Protein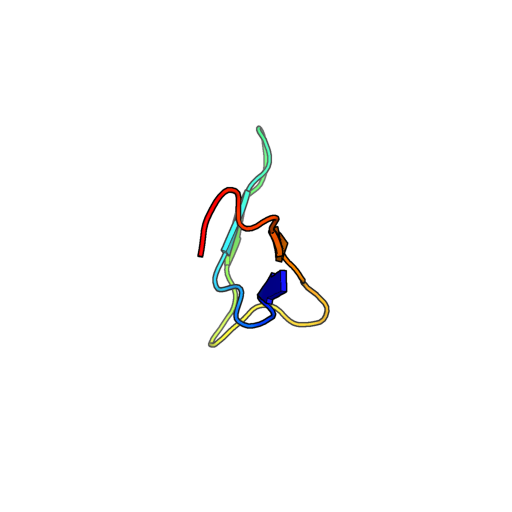 AF-A0A5K0W9S2-F1 (afdb_monomer_lite)

Sequence (34 aa):
MILSKVLMIGSKTQTIIGRPILPDTEVHAVVEEH

Radius of gyration: 11.69 Å; chains: 1; bounding box: 25×22×26 Å

InterPro domains:
  IPR036164 Large ribosomal subunit protein bL21-like superfamily [SSF141091] (2-34)

Organism: NCBI:txid210225

Foldseek 3Di:
DKDQFAQWDDDPVDIDGDVNGDPPDIDDDDDPDD

pLDDT: mean 95.94, std 4.16, range [75.12, 98.5]

Secondary structure (DSSP, 8-state):
-EE----EEE-SS-EEE-SSS-TT--EE---S--

Structure (mmCIF, N/CA/C/O backbone):
data_AF-A0A5K0W9S2-F1
#
_entry.id   AF-A0A5K0W9S2-F1
#
loop_
_atom_site.group_PDB
_atom_site.id
_atom_site.type_symbol
_atom_site.label_atom_id
_atom_site.label_alt_id
_atom_site.label_comp_id
_atom_site.label_asym_id
_atom_site.label_entity_id
_atom_site.label_seq_id
_atom_site.pdbx_PDB_ins_code
_atom_site.Cartn_x
_atom_site.Cartn_y
_atom_site.Cartn_z
_atom_site.occupancy
_atom_site.B_iso_or_equiv
_atom_site.auth_seq_id
_atom_site.auth_comp_id
_atom_site.auth_asym_id
_atom_site.auth_atom_id
_atom_site.pdbx_PDB_model_num
ATOM 1 N N . MET A 1 1 ? 8.563 -1.612 -13.522 1.00 92.56 1 MET A N 1
ATOM 2 C CA . MET A 1 1 ? 8.447 -2.978 -12.974 1.00 92.56 1 MET A CA 1
ATOM 3 C C . MET A 1 1 ? 7.301 -3.034 -11.971 1.00 92.56 1 MET A C 1
ATOM 5 O O . MET A 1 1 ? 7.105 -2.064 -11.253 1.00 92.56 1 MET A O 1
ATOM 9 N N . ILE A 1 2 ? 6.555 -4.142 -11.926 1.00 96.62 2 ILE A N 1
ATOM 10 C CA . ILE A 1 2 ? 5.506 -4.388 -10.922 1.00 96.62 2 ILE A CA 1
ATOM 11 C C . ILE A 1 2 ? 6.045 -5.375 -9.878 1.00 96.62 2 ILE A C 1
ATOM 13 O O . ILE A 1 2 ? 6.575 -6.423 -10.249 1.00 96.62 2 ILE A O 1
ATOM 17 N N . LEU A 1 3 ? 5.912 -5.050 -8.588 1.00 97.25 3 LEU A N 1
ATOM 18 C CA . LEU A 1 3 ? 6.225 -5.950 -7.473 1.00 97.25 3 LEU A CA 1
ATOM 19 C C . LEU A 1 3 ? 4.919 -6.371 -6.784 1.00 97.25 3 LEU A C 1
ATOM 21 O O . LEU A 1 3 ? 4.273 -5.558 -6.126 1.00 97.25 3 LEU A O 1
ATOM 25 N N . SER A 1 4 ? 4.531 -7.639 -6.928 1.00 96.31 4 SER A N 1
ATOM 26 C CA . SER A 1 4 ? 3.239 -8.167 -6.447 1.00 96.31 4 SER A CA 1
ATOM 27 C C . SER A 1 4 ? 3.301 -8.868 -5.083 1.00 96.31 4 SER A C 1
ATOM 29 O O . SER A 1 4 ? 2.275 -9.170 -4.482 1.00 96.31 4 SER A O 1
ATOM 31 N N . LYS A 1 5 ? 4.498 -9.141 -4.549 1.00 96.75 5 LYS A N 1
ATOM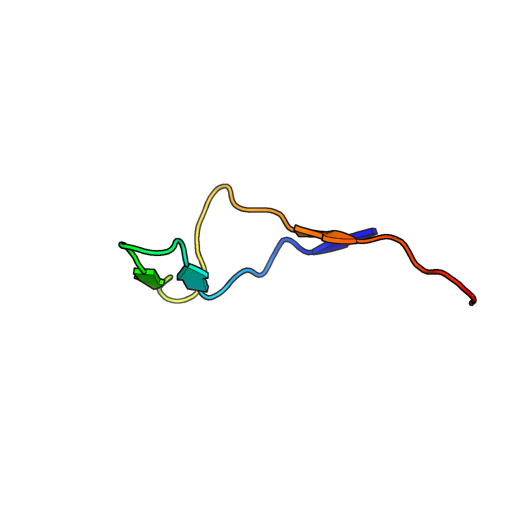 32 C CA . LYS A 1 5 ? 4.670 -9.785 -3.234 1.0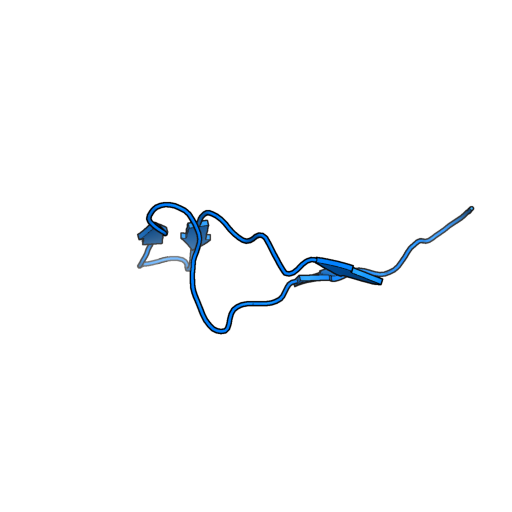0 96.75 5 LYS A CA 1
ATOM 33 C C . LYS A 1 5 ? 4.713 -8.746 -2.115 1.00 96.75 5 LYS A C 1
ATOM 35 O O . LYS A 1 5 ? 5.763 -8.503 -1.524 1.00 96.75 5 LYS A O 1
ATOM 40 N N . VAL A 1 6 ? 3.572 -8.121 -1.841 1.00 97.62 6 VAL A N 1
ATOM 41 C CA . VAL A 1 6 ? 3.451 -7.083 -0.808 1.00 97.62 6 VAL A CA 1
ATOM 42 C C . VAL A 1 6 ? 3.094 -7.711 0.538 1.00 97.62 6 VAL A C 1
ATOM 44 O O . VAL A 1 6 ? 2.138 -8.472 0.642 1.00 97.62 6 VAL A O 1
ATOM 47 N N . LEU A 1 7 ? 3.864 -7.403 1.584 1.00 98.25 7 LEU A N 1
ATOM 48 C CA . LEU A 1 7 ? 3.662 -7.969 2.929 1.00 98.25 7 LEU A CA 1
ATOM 49 C C . LEU A 1 7 ? 2.810 -7.071 3.829 1.00 98.25 7 LEU A C 1
ATOM 51 O O . LEU A 1 7 ? 2.090 -7.554 4.697 1.00 98.25 7 LEU A O 1
ATOM 55 N N . MET A 1 8 ? 2.916 -5.759 3.647 1.00 98.06 8 MET A N 1
ATOM 56 C CA . MET A 1 8 ? 2.287 -4.765 4.506 1.00 98.06 8 MET A CA 1
ATOM 57 C C . MET A 1 8 ? 2.133 -3.457 3.735 1.00 98.06 8 MET A C 1
ATOM 59 O O . MET A 1 8 ? 3.043 -3.068 3.004 1.00 98.06 8 MET A O 1
ATOM 63 N N . ILE A 1 9 ? 1.012 -2.768 3.939 1.00 97.69 9 ILE A N 1
ATOM 64 C CA . ILE A 1 9 ? 0.805 -1.394 3.472 1.00 97.69 9 ILE A CA 1
ATOM 65 C C . ILE A 1 9 ? 0.429 -0.495 4.645 1.00 97.69 9 ILE A C 1
ATOM 67 O O . ILE A 1 9 ? -0.165 -0.945 5.627 1.00 97.69 9 ILE A O 1
ATOM 71 N N . GLY A 1 10 ? 0.785 0.780 4.536 1.00 97.75 10 GLY A N 1
ATOM 72 C CA . GLY A 1 10 ? 0.521 1.780 5.559 1.00 97.75 10 GLY A CA 1
ATOM 73 C C . GLY A 1 10 ? -0.015 3.069 4.954 1.00 97.75 10 GLY A C 1
ATOM 74 O O . GLY A 1 10 ? 0.416 3.505 3.890 1.00 97.75 10 GLY A O 1
ATOM 75 N N . SER A 1 11 ? -0.945 3.684 5.668 1.00 98.06 11 SER A N 1
ATOM 76 C CA . SER A 1 11 ? -1.333 5.082 5.537 1.00 98.06 11 SER A CA 1
ATOM 77 C C . SER A 1 11 ? -0.973 5.810 6.837 1.00 98.06 11 SER A C 1
ATOM 79 O O . SER A 1 11 ? -0.436 5.220 7.774 1.00 98.06 11 SER A O 1
ATOM 81 N N . LYS A 1 12 ? -1.279 7.106 6.934 1.00 98.25 12 LYS A N 1
ATOM 82 C CA . LYS A 1 12 ? -1.003 7.884 8.155 1.00 98.25 12 LYS A CA 1
ATOM 83 C C . LYS A 1 12 ? -1.747 7.368 9.392 1.00 98.25 12 LYS A C 1
ATOM 85 O O . LYS A 1 12 ? -1.294 7.604 10.505 1.00 98.25 12 LYS A O 1
ATOM 90 N N . THR A 1 13 ? -2.895 6.722 9.205 1.00 98.50 13 THR A N 1
ATOM 91 C CA . THR A 1 13 ? -3.806 6.333 10.292 1.00 98.50 13 THR A CA 1
ATOM 92 C C . THR A 1 13 ? -4.077 4.834 10.345 1.00 98.50 13 THR A C 1
ATOM 94 O O . THR A 1 13 ? -4.730 4.372 11.277 1.00 98.50 13 THR A O 1
ATOM 97 N N . GLN A 1 14 ? -3.602 4.066 9.362 1.00 98.44 14 GLN A N 1
ATOM 98 C CA . GLN A 1 14 ? -3.905 2.647 9.244 1.00 98.44 14 GLN A CA 1
ATOM 99 C C . GLN A 1 14 ? -2.705 1.864 8.729 1.00 98.44 14 GLN A C 1
ATOM 101 O O . GLN A 1 14 ? -2.006 2.300 7.820 1.00 98.44 14 GLN A O 1
ATOM 106 N N . THR A 1 15 ? -2.548 0.655 9.251 1.00 98.06 15 THR A N 1
ATOM 107 C CA . THR A 1 15 ? -1.607 -0.342 8.744 1.00 98.06 15 THR A CA 1
ATOM 108 C C . THR A 1 15 ? -2.370 -1.626 8.452 1.00 98.06 15 THR A C 1
ATOM 110 O O . THR A 1 15 ? -3.184 -2.057 9.269 1.00 98.06 15 THR A O 1
ATOM 113 N N . ILE A 1 16 ? -2.105 -2.246 7.303 1.00 98.06 16 ILE A N 1
ATOM 114 C CA . ILE A 1 16 ? -2.676 -3.539 6.915 1.00 98.06 16 ILE A CA 1
ATOM 115 C C . ILE A 1 16 ? -1.528 -4.5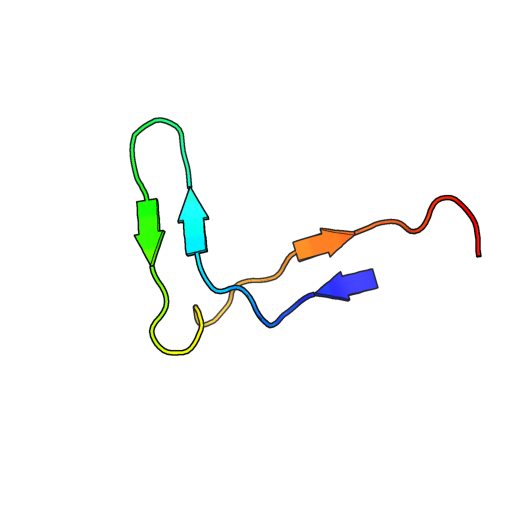29 6.736 1.00 98.06 16 ILE A C 1
ATOM 117 O O . ILE A 1 16 ? -0.597 -4.269 5.977 1.00 98.06 16 ILE A O 1
ATOM 121 N N . ILE A 1 17 ? -1.592 -5.654 7.449 1.00 97.94 17 ILE A N 1
ATOM 122 C CA . ILE A 1 17 ? -0.557 -6.694 7.461 1.00 97.94 17 ILE A CA 1
ATOM 123 C C . ILE A 1 17 ? -1.098 -7.936 6.745 1.00 97.94 17 ILE A C 1
ATOM 125 O O . ILE A 1 17 ? -2.110 -8.503 7.164 1.00 97.94 17 ILE A O 1
ATOM 129 N N . GLY A 1 18 ? -0.418 -8.361 5.682 1.00 97.38 18 GLY A N 1
ATOM 130 C CA . GLY A 1 18 ? -0.717 -9.580 4.936 1.00 97.38 18 GLY A CA 1
ATOM 131 C C . GLY A 1 18 ? -0.182 -10.831 5.627 1.00 97.38 18 GLY A C 1
ATOM 132 O O . GL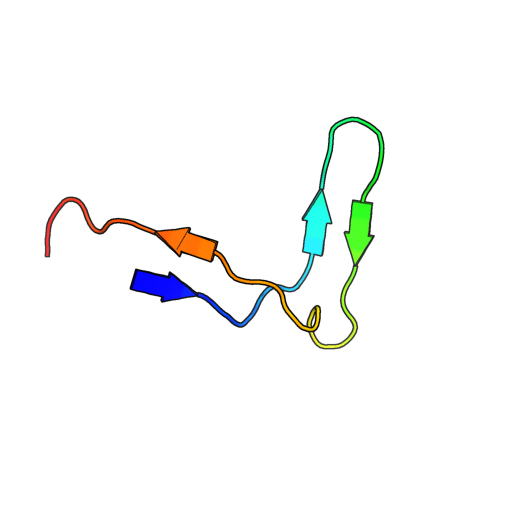Y A 1 18 ? 0.831 -10.793 6.324 1.00 97.38 18 GLY A O 1
ATOM 133 N N . ARG A 1 19 ? -0.871 -11.960 5.442 1.00 96.69 19 ARG A N 1
ATOM 134 C CA . ARG A 1 19 ? -0.467 -13.273 5.969 1.00 96.69 19 ARG A CA 1
ATOM 135 C C . ARG A 1 19 ? -0.817 -14.367 4.950 1.00 96.69 19 ARG A C 1
ATOM 137 O O . ARG A 1 19 ? -1.989 -14.722 4.867 1.00 96.69 19 ARG A O 1
ATOM 144 N N . PRO A 1 20 ? 0.154 -14.911 4.187 1.00 95.25 20 PRO A N 1
ATOM 145 C CA . PRO A 1 20 ? 1.578 -14.544 4.139 1.00 95.25 20 PRO A CA 1
ATOM 146 C C . PRO A 1 20 ? 1.875 -13.252 3.351 1.00 95.25 20 PRO A C 1
ATOM 148 O O . PRO A 1 20 ? 2.908 -12.635 3.581 1.00 95.25 20 PRO A O 1
ATOM 151 N N . ILE A 1 21 ? 0.984 -12.847 2.440 1.00 97.50 21 ILE A N 1
ATOM 152 C CA . ILE A 1 21 ? 1.070 -11.633 1.607 1.00 97.50 21 ILE A CA 1
ATOM 153 C C . ILE A 1 21 ? -0.296 -10.930 1.587 1.00 97.50 21 ILE A C 1
ATOM 155 O O . ILE A 1 21 ? -1.295 -11.528 1.996 1.00 97.50 21 ILE A O 1
ATOM 159 N N . LEU A 1 22 ? -0.354 -9.677 1.138 1.00 97.50 22 LEU A N 1
ATOM 160 C CA . LEU A 1 22 ? -1.610 -8.975 0.874 1.00 97.50 22 LEU A CA 1
ATOM 161 C C . LEU A 1 22 ? -2.136 -9.338 -0.523 1.00 97.50 22 LEU A C 1
ATOM 163 O O . LEU A 1 22 ? -1.379 -9.214 -1.488 1.00 97.50 22 LEU A O 1
ATOM 167 N N . PRO A 1 23 ? -3.399 -9.788 -0.649 1.00 95.94 23 PRO A N 1
ATOM 168 C CA . PRO A 1 23 ? -4.009 -10.015 -1.952 1.00 95.94 23 PRO A CA 1
ATOM 169 C C . PRO A 1 23 ? -4.263 -8.683 -2.668 1.00 95.94 23 PRO A C 1
ATOM 171 O O . PRO A 1 23 ? -4.336 -7.629 -2.030 1.00 95.94 23 PRO A O 1
ATOM 174 N N . ASP A 1 24 ? -4.382 -8.745 -3.994 1.00 95.06 24 ASP A N 1
ATOM 175 C CA . ASP A 1 24 ? -4.825 -7.635 -4.851 1.00 95.06 24 ASP A CA 1
ATOM 176 C C . ASP A 1 24 ? -4.043 -6.320 -4.653 1.00 95.06 24 ASP A C 1
ATOM 178 O O . ASP A 1 24 ? -4.579 -5.224 -4.803 1.00 95.06 24 ASP A O 1
ATOM 182 N N . THR A 1 25 ? -2.762 -6.428 -4.281 1.00 97.06 25 THR A N 1
ATOM 183 C CA . THR A 1 25 ? -1.882 -5.288 -4.000 1.00 97.06 25 THR A CA 1
ATOM 184 C C . THR A 1 25 ? -0.639 -5.341 -4.880 1.00 97.06 25 THR A C 1
ATOM 186 O O . THR A 1 25 ? 0.036 -6.367 -4.961 1.00 97.06 25 THR A O 1
ATOM 189 N N . GLU A 1 26 ? -0.293 -4.209 -5.491 1.00 96.88 26 GLU A N 1
ATOM 190 C CA . GLU A 1 26 ? 0.851 -4.089 -6.393 1.00 96.88 26 GLU A CA 1
ATOM 191 C C . GLU A 1 26 ? 1.653 -2.815 -6.109 1.00 96.88 26 GLU A C 1
ATOM 1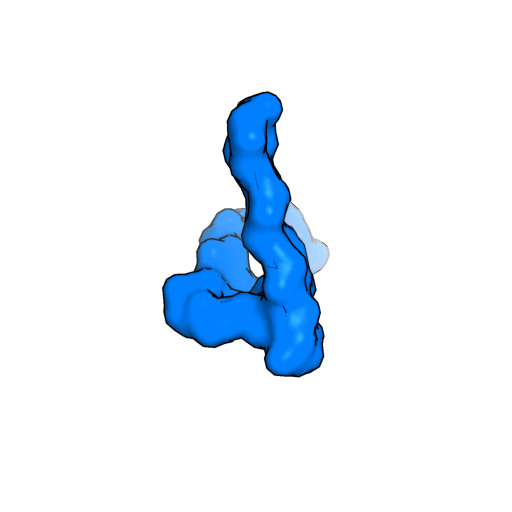93 O O . GLU A 1 26 ? 1.096 -1.766 -5.784 1.00 96.88 26 GLU A O 1
ATOM 198 N N . VAL A 1 27 ? 2.978 -2.898 -6.254 1.00 97.38 27 VAL A N 1
ATOM 199 C CA . VAL A 1 27 ? 3.874 -1.736 -6.214 1.00 97.38 27 VAL A CA 1
ATOM 200 C C . VAL A 1 27 ? 4.397 -1.463 -7.616 1.00 97.38 27 VAL A C 1
ATOM 202 O O . VAL A 1 27 ? 5.096 -2.288 -8.208 1.00 97.38 27 VAL A O 1
ATOM 205 N N . HIS A 1 28 ? 4.075 -0.281 -8.131 1.00 96.69 28 HIS A N 1
ATOM 206 C CA . HIS A 1 28 ? 4.607 0.220 -9.391 1.00 96.69 28 HIS A CA 1
ATOM 207 C C . HIS A 1 28 ? 5.969 0.863 -9.123 1.00 96.69 28 HIS A C 1
ATOM 209 O O . HIS A 1 28 ? 6.059 1.871 -8.427 1.00 96.69 28 HIS A O 1
ATOM 215 N N . ALA A 1 29 ? 7.026 0.281 -9.676 1.00 95.94 29 ALA A N 1
ATOM 216 C CA . ALA A 1 29 ? 8.389 0.784 -9.574 1.00 95.94 29 ALA A CA 1
ATOM 217 C C . ALA A 1 29 ? 8.920 1.192 -10.953 1.00 95.94 29 ALA A C 1
ATOM 219 O O . ALA A 1 29 ? 8.601 0.567 -11.967 1.00 95.94 29 ALA A O 1
ATOM 220 N N . VAL A 1 30 ? 9.778 2.204 -10.995 1.00 95.81 30 VAL A N 1
ATOM 221 C CA . VAL A 1 30 ? 10.569 2.567 -12.176 1.00 95.81 30 VAL A CA 1
ATOM 222 C C . VAL A 1 30 ? 12.025 2.244 -11.857 1.00 95.81 30 VAL A C 1
ATOM 224 O O . VAL A 1 30 ? 12.469 2.472 -10.736 1.00 95.81 30 VAL A O 1
ATOM 227 N N . VAL A 1 31 ? 12.737 1.652 -12.814 1.00 95.00 31 VAL A N 1
ATOM 228 C CA . VAL A 1 31 ? 14.182 1.427 -12.708 1.00 95.00 31 VAL A CA 1
ATOM 229 C C . VAL A 1 31 ? 14.849 2.616 -13.383 1.00 95.00 31 VAL A C 1
ATOM 231 O O . VAL A 1 31 ? 14.574 2.865 -14.556 1.00 95.00 31 VAL A O 1
ATOM 234 N N . GLU A 1 32 ? 15.640 3.379 -12.632 1.00 92.31 32 GLU A N 1
ATOM 235 C CA . GLU A 1 32 ? 16.274 4.600 -13.141 1.00 92.31 32 GLU A CA 1
ATOM 236 C C . GLU A 1 32 ? 17.460 4.278 -14.070 1.00 92.31 32 GLU A C 1
ATOM 238 O O . GLU A 1 32 ? 17.549 4.856 -15.149 1.00 92.31 32 GLU A O 1
ATOM 243 N N . GLU A 1 33 ? 18.293 3.289 -13.724 1.00 88.31 33 GLU A N 1
ATOM 244 C CA . GLU A 1 33 ? 19.380 2.750 -14.562 1.00 88.31 33 GLU A CA 1
ATOM 245 C C . GLU A 1 33 ? 19.481 1.219 -14.404 1.00 88.31 33 GLU A C 1
ATOM 247 O O . GLU A 1 33 ? 19.057 0.676 -13.381 1.00 88.31 33 GLU A O 1
ATOM 252 N N . HIS A 1 34 ? 19.989 0.525 -15.433 1.00 75.12 34 HIS A N 1
ATOM 253 C CA . HIS A 1 34 ? 20.043 -0.946 -15.509 1.00 75.12 34 HIS A CA 1
ATOM 254 C C . HIS A 1 34 ? 21.243 -1.548 -14.776 1.00 75.12 34 HIS A C 1
ATOM 256 O O . HIS A 1 34 ? 22.360 -1.008 -14.939 1.00 75.12 34 HIS A O 1
#